Protein AF-A0A1M3CFS1-F1 (afdb_monomer_lite)

Radius of gyration: 31.81 Å; chains: 1; bounding box: 94×42×70 Å

Structure (mmCIF, N/CA/C/O backbone):
data_AF-A0A1M3CFS1-F1
#
_entry.id   AF-A0A1M3CFS1-F1
#
loop_
_atom_site.group_PDB
_atom_site.id
_atom_site.type_symbol
_atom_site.label_atom_id
_atom_site.label_alt_id
_atom_site.label_comp_id
_atom_site.label_asym_id
_atom_site.label_entity_id
_atom_site.label_seq_id
_atom_site.pdbx_PDB_ins_code
_atom_site.Cartn_x
_atom_site.Cartn_y
_atom_site.Cartn_z
_atom_site.occupancy
_atom_site.B_iso_or_equiv
_atom_site.auth_seq_id
_atom_site.auth_comp_id
_atom_site.auth_asym_id
_atom_site.auth_atom_id
_atom_site.pdbx_PDB_model_num
ATOM 1 N N . MET A 1 1 ? 11.500 -16.144 2.600 1.00 42.69 1 MET A N 1
ATOM 2 C CA . MET A 1 1 ? 11.836 -15.050 1.660 1.00 42.69 1 MET A CA 1
ATOM 3 C C . MET A 1 1 ? 12.805 -15.598 0.625 1.00 42.69 1 MET A C 1
ATOM 5 O O . MET A 1 1 ? 13.928 -15.924 0.989 1.00 42.69 1 MET A O 1
ATOM 9 N N . LYS A 1 2 ? 12.361 -15.797 -0.622 1.00 48.19 2 LYS A N 1
ATOM 10 C CA . LYS A 1 2 ? 13.243 -16.268 -1.700 1.00 48.19 2 LYS A CA 1
ATOM 11 C C . LYS A 1 2 ? 14.184 -15.114 -2.054 1.00 48.19 2 LYS A C 1
ATOM 13 O O . LYS A 1 2 ? 13.715 -14.042 -2.427 1.00 48.19 2 LYS A O 1
ATOM 18 N N . LYS A 1 3 ? 15.486 -15.288 -1.826 1.00 53.41 3 LYS A N 1
ATOM 19 C CA . LYS A 1 3 ? 16.492 -14.307 -2.242 1.00 53.41 3 LYS A CA 1
ATOM 20 C C . LYS A 1 3 ? 16.591 -14.416 -3.760 1.00 53.41 3 LYS A C 1
ATOM 22 O O . LYS A 1 3 ? 16.905 -15.491 -4.252 1.00 53.41 3 LYS A O 1
ATOM 27 N N . HIS A 1 4 ? 16.265 -13.342 -4.472 1.00 63.72 4 HIS A N 1
ATOM 28 C CA . HIS A 1 4 ? 16.512 -13.297 -5.907 1.00 63.72 4 HIS A CA 1
ATOM 29 C C . HIS A 1 4 ? 18.017 -13.298 -6.137 1.00 63.72 4 HIS A C 1
ATOM 31 O O . HIS A 1 4 ? 18.726 -12.508 -5.504 1.00 63.72 4 HIS A O 1
ATOM 37 N N . SER A 1 5 ? 18.492 -14.205 -6.991 1.00 73.69 5 SER A N 1
ATOM 38 C CA . SER A 1 5 ? 19.894 -14.188 -7.402 1.00 73.69 5 SER A CA 1
ATOM 39 C C . SER A 1 5 ? 20.184 -12.882 -8.135 1.00 73.69 5 SER A C 1
ATOM 41 O O . SER A 1 5 ? 19.300 -12.274 -8.736 1.00 73.69 5 SER A O 1
ATOM 43 N N . HIS A 1 6 ? 21.430 -12.439 -8.085 1.00 67.38 6 HIS A N 1
ATOM 44 C CA . HIS A 1 6 ? 21.879 -11.227 -8.753 1.00 67.38 6 HIS A CA 1
ATOM 45 C C . HIS A 1 6 ? 21.531 -11.213 -10.252 1.00 67.38 6 HIS A C 1
ATOM 47 O O . HIS A 1 6 ? 21.032 -10.219 -10.771 1.00 67.38 6 HIS A O 1
ATOM 53 N N . GLU A 1 7 ? 21.689 -12.359 -10.915 1.00 73.94 7 GLU A N 1
ATOM 54 C CA . GLU A 1 7 ? 21.317 -12.559 -12.319 1.00 73.94 7 GLU A CA 1
ATOM 55 C C . GLU A 1 7 ? 19.800 -12.487 -12.538 1.00 73.94 7 GLU A C 1
ATOM 57 O O . GLU A 1 7 ? 19.332 -11.851 -13.481 1.00 73.94 7 GLU A O 1
ATOM 62 N N . GLU A 1 8 ? 19.007 -13.065 -11.630 1.00 81.00 8 GLU A N 1
ATOM 63 C CA . GLU A 1 8 ? 17.542 -12.983 -11.688 1.00 81.00 8 GLU A CA 1
ATOM 64 C C . GLU A 1 8 ? 17.046 -11.541 -11.536 1.00 81.00 8 GLU A C 1
ATOM 66 O O . GLU A 1 8 ? 16.040 -11.164 -12.138 1.00 81.00 8 GLU A O 1
ATOM 71 N N . ILE A 1 9 ? 17.734 -10.732 -10.726 1.00 79.62 9 ILE A N 1
ATOM 72 C CA . ILE A 1 9 ? 17.421 -9.313 -10.536 1.00 79.62 9 ILE A CA 1
ATOM 73 C C . ILE A 1 9 ? 17.656 -8.545 -11.838 1.00 79.62 9 ILE A C 1
ATOM 75 O O . ILE A 1 9 ? 16.775 -7.800 -12.264 1.00 79.62 9 ILE A O 1
ATOM 79 N N . LEU A 1 10 ? 18.802 -8.756 -12.490 1.00 78.12 10 LEU A N 1
ATOM 80 C CA . LEU A 1 10 ? 19.137 -8.106 -13.760 1.00 78.12 10 LEU A CA 1
ATOM 81 C C . LEU A 1 10 ? 18.169 -8.5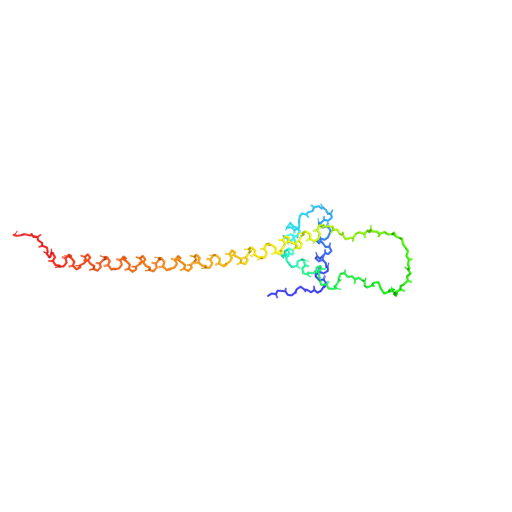08 -14.878 1.00 78.12 10 LEU A C 1
ATOM 83 O O . LEU A 1 10 ? 17.657 -7.643 -15.586 1.00 78.12 10 LEU A O 1
ATOM 87 N N . LEU A 1 11 ? 17.839 -9.798 -14.987 1.00 84.06 11 LEU A N 1
ATOM 88 C CA . LEU A 1 11 ? 16.893 -10.297 -15.988 1.00 84.06 11 LEU A CA 1
ATOM 89 C C . LEU A 1 11 ? 15.491 -9.695 -15.799 1.00 84.06 11 LEU A C 1
ATOM 91 O O . LEU A 1 11 ? 14.825 -9.307 -16.760 1.00 84.06 11 LEU A O 1
ATOM 95 N N . LYS A 1 12 ? 15.043 -9.575 -14.543 1.00 84.88 12 LYS A N 1
ATOM 96 C CA . LYS A 1 12 ? 13.762 -8.939 -14.213 1.00 84.88 12 LYS A CA 1
ATOM 97 C C . LYS A 1 12 ? 13.777 -7.431 -14.441 1.00 84.88 12 LYS A C 1
ATOM 99 O O . LYS A 1 12 ? 12.747 -6.902 -14.848 1.00 84.88 12 LYS A O 1
ATOM 104 N N . LEU A 1 13 ? 14.898 -6.750 -14.200 1.00 81.38 13 LEU A N 1
ATOM 105 C CA . LEU A 1 13 ? 15.061 -5.330 -14.527 1.00 81.38 13 LEU A CA 1
ATOM 106 C C . LEU A 1 13 ? 14.986 -5.100 -16.041 1.00 81.38 13 LEU A C 1
ATOM 108 O O . LEU A 1 13 ? 14.188 -4.279 -16.478 1.00 81.38 13 LEU A O 1
ATOM 112 N N . ALA A 1 14 ? 15.706 -5.892 -16.839 1.00 83.81 14 ALA A N 1
ATOM 113 C CA . ALA A 1 14 ? 15.671 -5.795 -18.298 1.00 83.81 14 ALA A CA 1
ATOM 114 C C . ALA A 1 14 ? 14.253 -6.008 -18.858 1.00 83.81 14 ALA A C 1
ATOM 116 O O . ALA A 1 14 ? 13.767 -5.219 -19.668 1.00 83.81 14 ALA A O 1
ATOM 117 N N . ARG A 1 15 ? 13.542 -7.030 -18.361 1.00 86.06 15 ARG A N 1
ATOM 118 C CA . ARG A 1 15 ? 12.140 -7.282 -18.728 1.00 86.06 15 ARG A CA 1
ATOM 119 C C . ARG A 1 15 ? 11.195 -6.170 -18.255 1.00 86.06 15 ARG A C 1
ATOM 121 O O . ARG A 1 15 ? 10.212 -5.875 -18.931 1.00 86.06 15 ARG A O 1
ATOM 128 N N . ALA A 1 16 ? 11.470 -5.546 -17.108 1.00 80.44 16 ALA A N 1
ATOM 129 C CA . ALA A 1 16 ? 10.702 -4.397 -16.630 1.00 80.44 16 ALA A CA 1
ATOM 130 C C . ALA A 1 16 ? 10.849 -3.189 -17.560 1.00 80.44 16 ALA A C 1
ATOM 132 O O . ALA A 1 16 ? 9.859 -2.519 -17.850 1.00 80.44 16 ALA A O 1
ATOM 133 N N . ASP A 1 17 ? 12.067 -2.927 -18.028 1.00 79.75 17 ASP A N 1
ATOM 134 C CA . ASP A 1 17 ? 12.366 -1.801 -18.908 1.00 79.75 17 ASP A CA 1
ATOM 135 C C . ASP A 1 17 ? 11.801 -2.025 -20.321 1.00 79.75 17 ASP A C 1
ATOM 137 O O . ASP A 1 17 ? 11.294 -1.091 -20.942 1.00 79.75 17 ASP A O 1
ATOM 141 N N . GLU A 1 18 ? 11.776 -3.272 -20.803 1.00 84.25 18 GLU A N 1
ATOM 142 C CA . GLU A 1 18 ? 11.075 -3.639 -22.038 1.00 84.25 18 GLU A CA 1
ATOM 143 C C . GLU A 1 18 ? 9.568 -3.365 -21.949 1.00 84.25 18 GLU A C 1
ATOM 145 O O . GLU A 1 18 ? 9.006 -2.709 -22.828 1.00 84.25 18 GLU A O 1
ATOM 150 N N . LEU A 1 19 ? 8.918 -3.810 -20.870 1.00 82.44 19 LEU A N 1
ATOM 151 C CA . LEU A 1 19 ? 7.486 -3.587 -20.672 1.00 82.44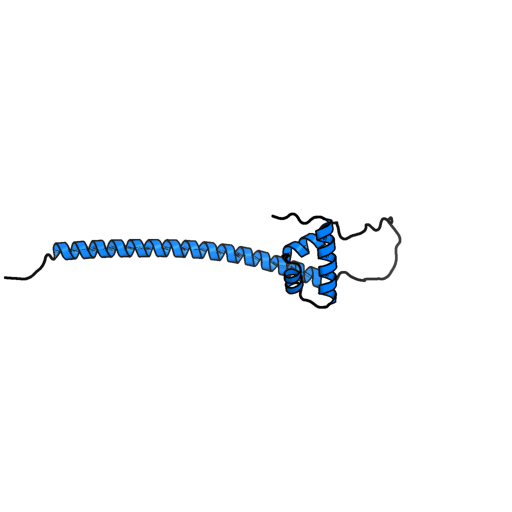 19 LEU A CA 1
ATOM 152 C C . LEU A 1 19 ? 7.154 -2.103 -20.473 1.00 82.44 19 LEU A C 1
ATOM 154 O O . LEU A 1 19 ? 6.124 -1.644 -20.967 1.00 82.44 19 LEU A O 1
ATOM 158 N N . ALA A 1 20 ? 8.028 -1.350 -19.800 1.00 77.31 20 ALA A N 1
ATOM 159 C CA . ALA A 1 20 ? 7.895 0.097 -19.665 1.00 77.31 20 ALA A CA 1
ATOM 160 C C . ALA A 1 20 ? 8.009 0.802 -21.028 1.00 77.31 20 ALA A C 1
ATOM 162 O O . ALA A 1 20 ? 7.213 1.688 -21.329 1.00 77.31 20 ALA A O 1
ATOM 163 N N . ARG A 1 21 ? 8.940 0.369 -21.889 1.00 75.25 21 ARG A N 1
ATOM 164 C CA . ARG A 1 21 ? 9.089 0.881 -23.263 1.00 75.25 21 ARG A CA 1
ATOM 165 C C . ARG A 1 21 ? 7.909 0.510 -24.163 1.00 75.25 21 ARG A C 1
ATOM 167 O O . ARG A 1 21 ? 7.565 1.281 -25.051 1.00 75.25 21 ARG A O 1
ATOM 174 N N . ALA A 1 22 ? 7.260 -0.622 -23.905 1.00 82.69 22 ALA A N 1
ATOM 175 C CA . ALA A 1 22 ? 5.993 -0.994 -24.532 1.00 82.69 22 ALA A CA 1
ATOM 176 C C . ALA A 1 22 ? 4.788 -0.168 -24.021 1.00 82.69 22 ALA A C 1
ATOM 178 O O . ALA A 1 22 ? 3.667 -0.395 -24.466 1.00 82.69 22 ALA A O 1
ATOM 179 N N . GLY A 1 23 ? 5.002 0.783 -23.102 1.00 83.69 23 GLY A N 1
ATOM 180 C CA . GLY A 1 23 ? 3.973 1.691 -22.590 1.00 83.69 23 GLY A CA 1
ATOM 181 C C . GLY A 1 23 ? 3.169 1.146 -21.408 1.00 83.69 23 GLY A C 1
ATOM 182 O O . GLY A 1 23 ? 2.162 1.743 -21.034 1.00 83.69 23 GLY A O 1
ATOM 183 N N . ASN A 1 24 ? 3.584 0.029 -20.802 1.00 75.44 24 ASN A N 1
ATOM 184 C CA . ASN A 1 24 ? 2.866 -0.539 -19.661 1.00 75.44 24 ASN A CA 1
ATOM 185 C C . ASN A 1 24 ? 3.118 0.270 -18.382 1.00 75.44 24 ASN A C 1
ATOM 187 O O . ASN A 1 24 ? 4.251 0.652 -18.076 1.00 75.44 24 ASN A O 1
ATOM 191 N N . SER A 1 25 ? 2.059 0.470 -17.591 1.00 79.25 25 SER A N 1
ATOM 192 C CA . SER A 1 25 ? 2.151 1.112 -16.277 1.00 79.25 25 SER A CA 1
ATOM 193 C C . SER A 1 25 ? 3.017 0.291 -15.321 1.00 79.25 25 SER A C 1
ATOM 195 O O . SER A 1 25 ? 2.989 -0.941 -15.324 1.00 79.25 25 SER A O 1
ATOM 197 N N . GLN A 1 26 ? 3.751 0.967 -14.434 1.00 73.94 26 GLN A N 1
ATOM 198 C CA . GLN A 1 26 ? 4.653 0.332 -13.467 1.00 73.94 26 GLN A CA 1
ATOM 199 C C . GLN A 1 26 ? 3.947 -0.714 -12.588 1.00 73.94 26 GLN A C 1
ATOM 201 O O . GLN A 1 26 ? 4.564 -1.705 -12.196 1.00 73.94 26 GLN A O 1
ATOM 206 N N . VAL A 1 27 ? 2.653 -0.531 -12.311 1.00 74.94 27 VAL A N 1
ATOM 207 C CA . VAL A 1 27 ? 1.831 -1.492 -11.563 1.00 74.94 27 VAL A CA 1
ATOM 208 C C . VAL A 1 27 ? 1.661 -2.800 -12.339 1.00 74.94 27 VAL A C 1
ATOM 210 O O . VAL A 1 27 ? 1.809 -3.876 -11.760 1.00 74.94 27 VAL A O 1
ATOM 213 N N . ASP A 1 28 ? 1.407 -2.723 -13.642 1.00 78.12 28 ASP A N 1
ATOM 214 C CA . ASP A 1 28 ? 1.183 -3.894 -14.493 1.00 78.12 28 ASP A CA 1
ATOM 215 C C . ASP A 1 28 ? 2.491 -4.624 -14.795 1.00 78.12 28 ASP A C 1
ATOM 217 O O . ASP A 1 28 ? 2.539 -5.853 -14.746 1.00 78.12 28 ASP A O 1
ATOM 221 N N . VAL A 1 29 ? 3.590 -3.878 -14.950 1.00 77.94 29 VAL A N 1
ATOM 222 C CA . VAL A 1 29 ? 4.948 -4.438 -15.006 1.00 77.94 29 VAL A CA 1
ATOM 223 C C . VAL A 1 29 ? 5.270 -5.231 -13.735 1.00 77.94 29 VAL A C 1
ATOM 225 O O . VAL A 1 29 ? 5.752 -6.361 -13.800 1.00 77.94 29 VAL A O 1
ATOM 228 N N . CYS A 1 30 ? 4.963 -4.677 -12.561 1.00 77.62 30 CYS A N 1
ATOM 229 C CA . CYS A 1 30 ? 5.204 -5.338 -11.277 1.00 77.62 30 CYS A CA 1
ATOM 230 C C . CYS A 1 30 ? 4.353 -6.604 -11.101 1.00 77.62 30 CYS A C 1
ATOM 232 O O . CYS A 1 30 ? 4.867 -7.635 -10.659 1.00 77.62 30 CYS A O 1
ATOM 234 N N . LYS A 1 31 ? 3.078 -6.557 -11.513 1.00 80.00 31 LYS A N 1
ATOM 235 C CA . LYS A 1 31 ? 2.193 -7.731 -11.543 1.00 80.00 31 LYS A CA 1
ATOM 236 C C . LYS A 1 31 ? 2.737 -8.822 -12.470 1.00 80.00 31 LYS A C 1
ATOM 238 O O . LYS A 1 31 ? 2.830 -9.970 -12.046 1.00 80.00 31 LYS A O 1
ATOM 243 N N . ALA A 1 32 ? 3.159 -8.468 -13.685 1.00 81.44 32 ALA A N 1
ATOM 244 C CA . ALA A 1 32 ? 3.702 -9.411 -14.666 1.00 81.44 32 ALA A CA 1
ATOM 245 C C . ALA A 1 32 ? 5.011 -10.077 -14.203 1.00 81.44 32 ALA A C 1
ATOM 247 O O . ALA A 1 32 ? 5.268 -11.241 -14.505 1.00 81.44 32 ALA A O 1
ATOM 248 N N . LEU A 1 33 ? 5.838 -9.350 -13.448 1.00 82.94 33 LEU A N 1
ATOM 249 C CA . LEU A 1 33 ? 7.112 -9.840 -12.913 1.00 82.94 33 LEU A CA 1
ATOM 250 C C . LEU A 1 33 ? 6.983 -10.543 -11.549 1.00 82.94 33 LEU A C 1
ATOM 252 O O . LEU A 1 33 ? 7.970 -11.102 -11.053 1.00 82.94 33 LEU A O 1
ATOM 256 N N . GLY A 1 34 ? 5.797 -10.505 -10.932 1.00 79.88 34 GLY A N 1
ATOM 257 C CA . GLY A 1 34 ? 5.542 -11.060 -9.602 1.00 79.88 34 GLY A CA 1
ATOM 258 C C . GLY A 1 34 ? 6.383 -10.403 -8.502 1.00 79.88 34 GLY A C 1
ATOM 259 O O . GLY A 1 34 ? 6.783 -11.073 -7.549 1.00 79.88 34 GLY A O 1
ATOM 260 N N . VAL A 1 35 ? 6.713 -9.116 -8.649 1.00 78.56 35 VAL A N 1
ATOM 261 C CA . VAL A 1 35 ? 7.526 -8.343 -7.692 1.00 78.56 35 VAL A CA 1
ATOM 262 C C . VAL A 1 35 ? 6.807 -7.059 -7.300 1.00 78.56 35 VAL A C 1
ATOM 264 O O . VAL A 1 35 ? 6.029 -6.515 -8.073 1.00 78.56 35 VAL A O 1
ATOM 267 N N . SER A 1 36 ? 7.060 -6.549 -6.094 1.00 74.38 36 SER A N 1
ATOM 268 C CA . SER A 1 36 ? 6.460 -5.280 -5.671 1.00 74.38 36 SER A CA 1
ATOM 269 C C . SER A 1 36 ? 7.135 -4.082 -6.350 1.00 74.38 36 SER A C 1
ATOM 271 O O . SER A 1 36 ? 8.335 -4.120 -6.641 1.00 74.38 36 SER A O 1
ATOM 273 N N . VAL A 1 37 ? 6.396 -2.979 -6.508 1.00 71.06 37 VAL A N 1
ATOM 274 C CA . VAL A 1 37 ? 6.925 -1.690 -7.004 1.00 71.06 37 VAL A CA 1
ATOM 275 C C . VAL A 1 37 ? 8.141 -1.238 -6.188 1.00 71.06 37 VAL A C 1
ATOM 277 O O . VAL A 1 37 ? 9.149 -0.800 -6.740 1.00 71.06 37 VAL A O 1
ATOM 280 N N . MET A 1 38 ? 8.090 -1.437 -4.869 1.00 66.44 38 MET A N 1
ATOM 281 C CA . MET A 1 38 ? 9.184 -1.128 -3.946 1.00 66.44 38 MET A CA 1
ATOM 282 C C . MET A 1 38 ? 10.432 -1.986 -4.213 1.00 66.44 38 MET A C 1
ATOM 284 O O . MET A 1 38 ? 11.559 -1.503 -4.113 1.00 66.44 38 MET A O 1
ATOM 288 N N . THR A 1 39 ? 10.242 -3.259 -4.568 1.00 76.19 39 THR A N 1
ATOM 289 C CA . THR A 1 39 ? 11.326 -4.197 -4.893 1.00 76.19 39 THR A CA 1
ATOM 290 C C . THR A 1 39 ? 12.017 -3.802 -6.194 1.00 76.19 39 THR A C 1
ATOM 292 O O . THR A 1 39 ? 13.242 -3.704 -6.214 1.00 76.19 39 THR A O 1
ATOM 295 N N . LEU A 1 40 ? 11.240 -3.509 -7.242 1.00 74.56 40 LEU A N 1
ATOM 296 C CA . LEU A 1 40 ? 11.763 -3.045 -8.529 1.00 74.56 40 LEU A CA 1
ATOM 297 C C . LEU A 1 40 ? 12.538 -1.727 -8.370 1.00 74.56 40 LEU A C 1
ATOM 299 O O . LEU A 1 40 ? 13.634 -1.572 -8.906 1.00 74.56 40 LEU A O 1
ATOM 303 N N . HIS A 1 41 ? 12.005 -0.801 -7.568 1.00 72.00 41 HIS A N 1
ATOM 304 C CA . HIS A 1 41 ? 12.674 0.458 -7.254 1.00 72.00 41 HIS A CA 1
ATOM 305 C C . HIS A 1 41 ? 14.003 0.242 -6.518 1.00 72.00 41 HIS A C 1
ATOM 307 O O . HIS A 1 41 ? 15.019 0.833 -6.882 1.00 72.00 41 HIS A O 1
ATOM 313 N N . ARG A 1 42 ? 14.020 -0.643 -5.512 1.00 70.94 42 ARG A N 1
ATOM 314 C CA . ARG A 1 42 ? 15.245 -0.978 -4.780 1.00 70.94 42 ARG A CA 1
ATOM 315 C C . ARG A 1 42 ? 16.309 -1.538 -5.722 1.00 70.94 42 ARG A C 1
ATOM 317 O O . ARG A 1 42 ? 17.448 -1.110 -5.627 1.00 70.94 42 ARG A O 1
ATOM 324 N N . TRP A 1 43 ? 15.946 -2.435 -6.638 1.00 79.00 43 TRP A N 1
ATOM 325 C CA . TRP A 1 43 ? 16.881 -3.018 -7.606 1.00 79.00 43 TRP A CA 1
ATOM 326 C C . TRP A 1 43 ? 17.482 -1.995 -8.569 1.00 79.00 43 TRP A C 1
ATOM 328 O O . TRP A 1 43 ? 18.688 -2.036 -8.782 1.00 79.00 43 TRP A O 1
ATOM 338 N N . ARG A 1 44 ? 16.697 -1.026 -9.060 1.00 71.31 44 ARG A N 1
ATOM 339 C CA . ARG A 1 44 ? 17.230 0.088 -9.870 1.00 71.31 44 ARG A CA 1
ATOM 340 C C . ARG A 1 44 ? 18.181 1.004 -9.098 1.00 71.31 44 ARG A C 1
ATOM 342 O O . ARG A 1 44 ? 19.061 1.608 -9.694 1.00 71.31 44 ARG A O 1
ATOM 349 N N . LYS A 1 45 ? 17.975 1.142 -7.784 1.00 60.34 45 LYS A N 1
ATOM 350 C CA . LYS A 1 45 ? 18.790 1.991 -6.901 1.00 60.34 45 LYS A CA 1
ATOM 351 C C . LYS A 1 45 ? 20.029 1.273 -6.352 1.00 60.34 45 LYS A C 1
ATOM 353 O O . LYS A 1 45 ? 20.894 1.928 -5.776 1.00 60.34 45 LYS A O 1
ATOM 358 N N . LEU A 1 46 ? 20.129 -0.055 -6.485 1.00 63.84 46 LEU A N 1
ATOM 359 C CA . LEU A 1 46 ? 21.379 -0.741 -6.167 1.00 63.84 46 LEU A CA 1
ATOM 360 C C . LEU A 1 46 ? 22.469 -0.239 -7.139 1.00 63.84 46 LEU A C 1
ATOM 362 O O . LEU A 1 46 ? 22.155 -0.043 -8.314 1.00 63.84 46 LEU A O 1
ATOM 366 N N . PRO A 1 47 ? 23.738 -0.091 -6.707 1.00 55.25 47 PRO A N 1
ATOM 367 C CA . PRO A 1 47 ? 24.877 0.342 -7.545 1.00 55.25 47 PRO A CA 1
ATOM 368 C C . PRO A 1 47 ? 25.228 -0.594 -8.719 1.00 55.25 47 PRO A C 1
ATOM 370 O O . PRO A 1 47 ? 26.316 -0.554 -9.268 1.00 55.25 47 PRO A O 1
ATOM 373 N N . LEU A 1 48 ? 24.306 -1.473 -9.081 1.00 50.12 48 LEU A N 1
ATOM 374 C CA . LEU A 1 48 ? 24.400 -2.499 -10.099 1.00 50.12 48 LEU A CA 1
ATOM 375 C C . LEU A 1 48 ? 24.054 -2.018 -11.502 1.00 50.12 48 LEU A C 1
ATOM 377 O O . LEU A 1 48 ? 24.263 -2.739 -12.470 1.00 50.12 48 LEU A O 1
ATOM 381 N N . SER A 1 49 ? 23.507 -0.808 -11.600 1.00 49.84 49 SER A N 1
ATOM 382 C CA . SER A 1 49 ? 23.005 -0.230 -12.840 1.00 49.84 49 SER A CA 1
ATOM 383 C C . SER A 1 49 ? 23.828 0.978 -13.283 1.00 49.84 49 SER A C 1
ATOM 385 O O . SER A 1 49 ? 23.277 1.993 -13.710 1.00 49.84 49 SER A O 1
ATOM 387 N N . LYS A 1 50 ? 25.155 0.876 -13.186 1.00 43.41 50 LYS A N 1
ATOM 388 C CA . LYS A 1 50 ? 26.056 1.720 -13.966 1.00 43.41 50 LYS A CA 1
ATOM 389 C C . LYS A 1 50 ? 27.312 0.911 -14.303 1.00 43.41 50 LYS A C 1
ATOM 391 O O . LYS A 1 50 ? 28.024 0.539 -13.375 1.00 43.41 50 LYS A O 1
ATOM 396 N N . PRO A 1 51 ? 27.612 0.613 -15.581 1.00 44.28 51 PRO A N 1
ATOM 397 C CA . PRO A 1 51 ? 29.004 0.420 -15.943 1.00 44.28 51 PRO A CA 1
ATOM 398 C C . PRO A 1 51 ? 29.696 1.750 -15.630 1.00 44.28 51 PRO A C 1
ATOM 400 O O . PRO A 1 51 ? 29.327 2.788 -16.180 1.00 44.28 51 PRO A O 1
ATOM 403 N N . GLU A 1 52 ? 30.599 1.726 -14.658 1.00 36.53 52 GLU A N 1
ATOM 404 C CA . GLU A 1 52 ? 31.558 2.794 -14.382 1.00 36.53 52 GLU A CA 1
ATOM 405 C C . GLU A 1 52 ? 32.154 3.289 -15.711 1.00 36.53 52 GLU A C 1
ATOM 407 O O . GLU A 1 52 ? 32.802 2.503 -16.407 1.00 36.53 52 GLU A O 1
ATOM 412 N N . PRO A 1 53 ? 31.951 4.554 -16.120 1.00 45.25 53 PRO A N 1
ATOM 413 C CA . PRO A 1 53 ? 32.841 5.156 -17.085 1.00 45.25 53 PRO A CA 1
ATOM 414 C C . PRO A 1 53 ? 34.082 5.597 -16.311 1.00 45.25 53 PRO A C 1
ATOM 416 O O . PRO A 1 53 ? 34.136 6.693 -15.756 1.00 45.25 53 PRO A O 1
ATOM 419 N N . ASP A 1 54 ? 35.068 4.713 -16.265 1.00 42.84 54 ASP A N 1
ATOM 420 C CA . ASP A 1 54 ? 36.432 5.054 -15.890 1.00 42.84 54 ASP A CA 1
ATOM 421 C C . ASP A 1 54 ? 37.038 5.944 -16.987 1.00 42.84 54 ASP A C 1
ATOM 423 O O . ASP A 1 54 ? 37.683 5.435 -17.894 1.00 42.84 54 ASP A O 1
ATOM 427 N N . ILE A 1 55 ? 36.772 7.259 -16.962 1.00 40.56 55 ILE A N 1
ATOM 428 C CA . ILE A 1 55 ? 37.669 8.273 -17.542 1.00 40.56 55 ILE A CA 1
ATOM 429 C C . ILE A 1 55 ? 37.675 9.529 -16.656 1.00 40.56 55 ILE A C 1
ATOM 431 O O . ILE A 1 55 ? 36.742 10.329 -16.632 1.00 40.56 55 ILE A O 1
ATOM 435 N N . LEU A 1 56 ? 38.789 9.660 -15.941 1.00 41.47 56 LEU A N 1
ATOM 436 C CA . LEU A 1 56 ? 39.511 10.865 -15.524 1.00 41.47 56 LEU A CA 1
ATOM 437 C C . LEU A 1 56 ? 38.939 12.247 -15.930 1.00 41.47 56 LEU A C 1
ATOM 439 O O . LEU A 1 56 ? 38.813 12.598 -17.098 1.00 41.47 56 LEU A O 1
ATOM 443 N N . GLN A 1 57 ? 38.740 13.057 -14.891 1.00 44.84 57 GLN A N 1
ATOM 444 C CA . GLN A 1 57 ? 38.824 14.518 -14.761 1.00 44.84 57 GLN A CA 1
ATOM 445 C C . GLN A 1 57 ? 39.295 15.384 -15.969 1.00 44.84 57 GLN A C 1
ATOM 447 O O . GLN A 1 57 ? 40.369 15.181 -16.528 1.00 44.84 57 GLN A O 1
ATOM 452 N N . ASN A 1 58 ? 38.581 16.511 -16.147 1.00 42.94 58 ASN A N 1
ATOM 453 C CA . ASN A 1 58 ? 38.953 17.796 -16.782 1.00 42.94 58 ASN A CA 1
ATOM 454 C C . ASN A 1 58 ? 38.970 17.927 -18.321 1.00 42.94 58 ASN A C 1
ATOM 456 O O . ASN A 1 58 ? 39.980 17.674 -18.972 1.00 42.94 58 ASN A O 1
ATOM 460 N N . ARG A 1 59 ? 37.954 18.623 -18.854 1.00 33.78 59 ARG A N 1
ATOM 461 C CA . ARG A 1 59 ? 38.132 19.898 -19.582 1.00 33.78 59 ARG A CA 1
ATOM 462 C C . ARG A 1 59 ? 36.810 20.664 -19.649 1.00 33.78 59 ARG A C 1
ATOM 464 O O . ARG A 1 59 ? 35.744 20.067 -19.699 1.00 33.78 59 ARG A O 1
ATOM 471 N N . ALA A 1 60 ? 36.935 21.982 -19.577 1.00 48.41 60 ALA A N 1
ATOM 472 C CA . ALA A 1 60 ? 35.864 22.950 -19.708 1.00 48.41 60 ALA A CA 1
ATOM 473 C C . ALA A 1 60 ? 35.102 22.819 -21.037 1.00 48.41 60 ALA A C 1
ATOM 475 O O . ALA A 1 60 ? 35.651 22.312 -22.015 1.00 48.41 60 ALA A O 1
ATOM 476 N N . ASP A 1 61 ? 33.916 23.424 -21.025 1.00 40.44 61 ASP A N 1
ATOM 477 C CA . ASP A 1 61 ? 33.215 24.025 -22.162 1.00 40.44 61 ASP A CA 1
ATOM 478 C C . ASP A 1 61 ? 32.034 23.246 -22.767 1.00 40.44 61 ASP A C 1
ATOM 480 O O . ASP A 1 61 ? 32.151 22.135 -23.275 1.00 40.44 61 ASP A O 1
ATOM 484 N N . ASP A 1 62 ? 30.890 23.919 -22.649 1.00 45.25 62 ASP A N 1
ATOM 485 C CA . ASP A 1 62 ? 29.715 23.949 -23.507 1.00 45.25 62 ASP A CA 1
ATOM 486 C C . ASP A 1 62 ? 28.989 22.669 -23.944 1.00 45.25 62 ASP A C 1
ATOM 488 O O . ASP A 1 62 ? 29.397 21.895 -24.804 1.00 45.25 62 ASP A O 1
ATOM 492 N N . GLY A 1 63 ? 27.744 22.603 -23.455 1.00 49.88 63 GLY A N 1
ATOM 493 C CA . GLY A 1 63 ? 26.622 22.032 -24.185 1.00 49.88 63 GLY A CA 1
ATOM 494 C C . GLY A 1 63 ? 26.485 20.521 -24.074 1.00 49.88 63 GLY A C 1
ATOM 495 O O . GLY A 1 63 ? 27.182 19.779 -24.751 1.00 49.88 63 GLY A O 1
ATOM 496 N N . LYS A 1 64 ? 25.489 20.083 -23.285 1.00 41.81 64 LYS A N 1
ATOM 497 C CA . LYS A 1 64 ? 24.467 19.066 -23.634 1.00 41.81 64 LYS A CA 1
ATOM 498 C C . LYS A 1 64 ? 23.799 18.558 -22.358 1.00 41.81 64 LYS A C 1
ATOM 500 O O . LYS A 1 64 ? 24.101 17.492 -21.832 1.00 41.81 64 LYS A O 1
ATOM 505 N N . ALA A 1 65 ? 22.844 19.353 -21.881 1.00 46.38 65 ALA A N 1
ATOM 506 C CA . ALA A 1 65 ? 21.778 18.878 -21.017 1.00 46.38 65 ALA A CA 1
ATOM 507 C C . ALA A 1 65 ? 21.018 17.762 -21.748 1.00 46.38 65 ALA A C 1
ATOM 509 O O . ALA A 1 65 ? 20.214 18.048 -22.630 1.00 46.38 65 ALA A O 1
ATOM 510 N N . LEU A 1 66 ? 21.282 16.499 -21.415 1.00 45.25 66 LEU A N 1
ATOM 511 C CA . LEU A 1 66 ? 20.478 15.372 -21.874 1.00 45.25 66 LEU A CA 1
ATOM 512 C C . LEU A 1 66 ? 20.411 14.279 -20.798 1.00 45.25 66 LEU A C 1
ATOM 514 O O . LEU A 1 66 ? 21.389 13.617 -20.474 1.00 45.25 66 LEU A O 1
ATOM 518 N N . THR A 1 67 ? 19.177 14.105 -20.321 1.00 45.16 67 THR A N 1
ATOM 519 C CA . THR A 1 67 ? 18.593 12.930 -19.658 1.00 45.16 67 THR A CA 1
ATOM 520 C C . THR A 1 67 ? 18.946 12.669 -18.186 1.00 45.16 67 THR A C 1
ATOM 522 O O . THR A 1 67 ? 19.537 11.655 -17.828 1.00 45.16 67 THR A O 1
ATOM 525 N N . SER A 1 68 ? 18.423 13.503 -17.289 1.00 50.03 68 SER A N 1
ATOM 526 C CA . SER A 1 68 ? 17.717 12.954 -16.120 1.00 50.03 68 SER A CA 1
ATOM 527 C C . SER A 1 68 ? 16.221 13.201 -16.334 1.00 50.03 68 SER A C 1
ATOM 529 O O . SER A 1 68 ? 15.853 14.357 -16.542 1.00 50.03 68 SER A O 1
ATOM 531 N N . PRO A 1 69 ? 15.350 12.170 -16.382 1.00 48.44 69 PRO A N 1
ATOM 532 C CA . PRO A 1 69 ? 13.932 12.393 -16.635 1.00 48.44 69 PRO A CA 1
ATOM 533 C C . PRO A 1 69 ? 13.281 13.051 -15.403 1.00 48.44 69 PRO A C 1
ATOM 535 O O . PRO A 1 69 ? 13.368 12.466 -14.318 1.00 48.44 69 PRO A O 1
ATOM 538 N N . PRO A 1 70 ? 12.582 14.194 -15.549 1.00 51.19 70 PRO A N 1
ATOM 539 C CA . PRO A 1 70 ? 11.887 14.882 -14.448 1.00 51.19 70 PRO A CA 1
ATOM 540 C C . PRO A 1 70 ? 10.840 14.004 -13.730 1.00 51.19 70 PRO A C 1
ATOM 542 O O . PRO A 1 70 ? 10.579 14.185 -12.547 1.00 51.19 70 PRO A O 1
ATOM 545 N N . ALA A 1 71 ? 10.347 12.951 -14.389 1.00 56.31 71 ALA A N 1
ATOM 546 C CA . ALA A 1 71 ? 9.416 11.977 -13.814 1.00 56.31 71 ALA A CA 1
ATOM 547 C C . ALA A 1 71 ? 9.976 11.178 -12.615 1.00 56.31 71 ALA A C 1
ATOM 549 O O . ALA A 1 71 ? 9.220 10.634 -11.810 1.00 56.31 71 ALA A O 1
ATOM 550 N N . MET A 1 72 ? 11.302 11.048 -12.491 1.00 53.16 72 MET A N 1
ATOM 551 C CA . MET A 1 72 ? 11.913 10.215 -11.449 1.00 53.16 72 MET A CA 1
ATOM 552 C C . MET A 1 72 ? 11.933 10.889 -10.075 1.00 53.16 72 MET A C 1
ATOM 554 O O . MET A 1 72 ? 11.837 10.182 -9.071 1.00 53.16 72 MET A O 1
ATOM 558 N N . ASP A 1 73 ? 12.073 12.215 -10.022 1.00 56.94 73 ASP A N 1
ATOM 559 C CA . ASP A 1 73 ? 11.968 12.984 -8.776 1.00 56.94 73 ASP A CA 1
ATOM 560 C C . ASP A 1 73 ? 10.516 13.082 -8.317 1.00 56.94 73 ASP A C 1
ATOM 562 O O . ASP A 1 73 ? 10.222 12.786 -7.161 1.00 56.94 73 ASP A O 1
ATOM 566 N N . GLU A 1 74 ? 9.589 13.342 -9.238 1.00 56.25 74 GLU A N 1
ATOM 567 C CA . GLU A 1 74 ? 8.149 13.328 -8.954 1.00 56.25 74 GLU A CA 1
ATOM 568 C C . GLU A 1 74 ? 7.701 11.981 -8.364 1.00 56.25 74 GLU A C 1
ATOM 570 O O . GLU A 1 74 ? 7.045 11.930 -7.326 1.00 56.25 74 GLU A O 1
ATOM 575 N N . MET A 1 75 ? 8.143 10.863 -8.948 1.00 59.53 75 MET A N 1
ATOM 576 C CA . MET A 1 75 ? 7.834 9.526 -8.430 1.00 59.53 75 MET A CA 1
ATOM 577 C C . MET A 1 75 ? 8.452 9.259 -7.046 1.00 59.53 75 MET A C 1
ATOM 579 O O . MET A 1 75 ? 7.865 8.538 -6.234 1.00 59.53 75 MET A O 1
ATOM 583 N N . ARG A 1 76 ? 9.642 9.811 -6.760 1.00 69.00 76 ARG A N 1
ATOM 584 C CA . ARG A 1 76 ? 10.266 9.715 -5.428 1.00 69.00 76 ARG A CA 1
ATOM 585 C C . ARG A 1 76 ? 9.421 10.437 -4.385 1.00 69.00 76 ARG A C 1
ATOM 587 O O . ARG A 1 76 ? 9.141 9.843 -3.346 1.00 69.00 76 ARG A O 1
ATOM 594 N N . HIS A 1 77 ? 8.967 11.647 -4.700 1.00 66.81 77 HIS A N 1
ATOM 595 C CA . HIS A 1 77 ? 8.090 12.425 -3.830 1.00 66.81 77 HIS A CA 1
ATOM 596 C C . HIS A 1 77 ? 6.760 11.710 -3.572 1.00 66.81 77 HIS A C 1
ATOM 598 O O . HIS A 1 77 ? 6.404 11.495 -2.417 1.00 66.81 77 HIS A O 1
ATOM 604 N N . VAL A 1 78 ? 6.095 11.209 -4.618 1.00 65.69 78 VAL A N 1
ATOM 605 C CA . VAL A 1 78 ? 4.836 10.450 -4.480 1.00 65.69 78 VAL A CA 1
ATOM 606 C C . VAL A 1 78 ? 5.013 9.210 -3.597 1.00 65.69 78 VAL A C 1
ATOM 608 O O . VAL A 1 78 ? 4.147 8.878 -2.788 1.00 65.69 78 VAL A O 1
ATOM 611 N N . LEU A 1 79 ? 6.143 8.506 -3.713 1.00 63.38 79 LEU A N 1
ATOM 612 C CA . LEU A 1 79 ? 6.415 7.335 -2.882 1.00 63.38 79 LEU A CA 1
ATOM 613 C C . LEU A 1 79 ? 6.660 7.703 -1.413 1.00 63.38 79 LEU A C 1
ATOM 615 O O . LEU A 1 79 ? 6.278 6.940 -0.524 1.00 63.38 79 LEU A O 1
ATOM 619 N N . GLU A 1 80 ? 7.325 8.825 -1.149 1.00 73.00 80 GLU A N 1
ATOM 620 C CA . GLU A 1 80 ? 7.541 9.338 0.207 1.00 73.00 80 GLU A CA 1
ATOM 621 C C . GLU A 1 80 ? 6.226 9.779 0.851 1.00 73.00 80 GLU A C 1
ATOM 623 O O . GLU A 1 80 ? 5.929 9.349 1.967 1.00 73.00 80 GLU A O 1
ATOM 628 N N . GLU A 1 81 ? 5.389 10.514 0.120 1.00 66.00 81 GLU A N 1
ATOM 629 C CA . GLU A 1 81 ? 4.043 10.897 0.556 1.00 66.00 81 GLU A CA 1
ATOM 630 C C . GLU A 1 81 ? 3.172 9.669 0.846 1.00 66.00 81 GLU A C 1
ATOM 632 O O . GLU A 1 81 ? 2.589 9.558 1.925 1.00 66.00 81 GLU A O 1
ATOM 637 N N . LEU A 1 82 ? 3.151 8.681 -0.057 1.00 69.88 82 LEU A N 1
ATOM 638 C CA . LEU A 1 82 ? 2.415 7.432 0.154 1.00 69.88 82 LEU A CA 1
ATOM 639 C C . LEU A 1 82 ? 2.930 6.641 1.359 1.00 69.88 82 LEU A C 1
ATOM 641 O O . LEU A 1 82 ? 2.138 6.002 2.051 1.00 69.88 82 LEU A O 1
ATOM 645 N N . LYS A 1 83 ? 4.241 6.649 1.631 1.00 77.69 83 LYS A N 1
ATOM 646 C CA . LYS A 1 83 ? 4.808 5.992 2.821 1.00 77.69 83 LYS A CA 1
ATOM 647 C C . LYS A 1 83 ? 4.364 6.681 4.104 1.00 77.69 83 LYS A C 1
ATOM 649 O O . LYS A 1 83 ? 3.973 5.985 5.043 1.00 77.69 83 LYS A O 1
ATOM 654 N N . LEU A 1 84 ? 4.418 8.011 4.135 1.00 82.19 84 LEU A N 1
ATOM 655 C CA . LEU A 1 84 ? 3.968 8.809 5.273 1.00 82.19 84 LEU A CA 1
ATOM 656 C C . LEU A 1 84 ? 2.474 8.595 5.526 1.00 82.19 84 LEU A C 1
ATOM 658 O O . LEU A 1 84 ? 2.079 8.299 6.655 1.00 82.19 84 LEU A O 1
ATOM 662 N N . GLU A 1 85 ? 1.654 8.630 4.477 1.00 77.94 85 GLU A N 1
ATOM 663 C CA . GLU A 1 85 ? 0.219 8.390 4.608 1.00 77.94 85 GLU A CA 1
ATOM 664 C C . GLU A 1 85 ? -0.070 6.942 5.024 1.00 77.94 85 GLU A C 1
ATOM 666 O O . GLU A 1 85 ? -0.892 6.706 5.903 1.00 77.94 85 GLU A O 1
ATOM 671 N N . ASN A 1 86 ? 0.659 5.948 4.507 1.00 85.81 86 ASN A N 1
ATOM 672 C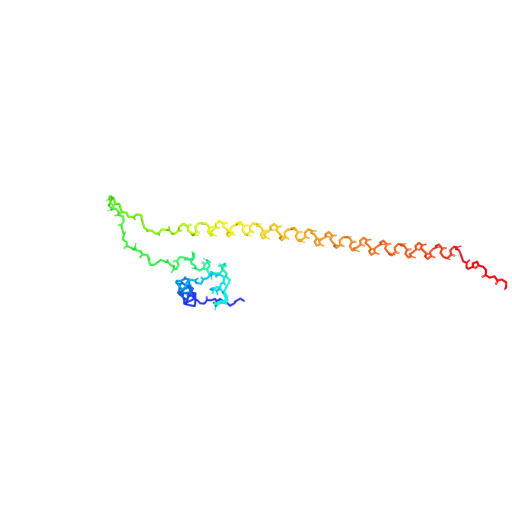 CA . ASN A 1 86 ? 0.496 4.561 4.950 1.00 85.81 86 ASN A CA 1
ATOM 673 C C . ASN A 1 86 ? 0.835 4.388 6.438 1.00 85.81 86 ASN A C 1
ATOM 675 O O . ASN A 1 86 ? 0.148 3.653 7.148 1.00 85.81 86 ASN A O 1
ATOM 679 N N . GLN A 1 87 ? 1.871 5.073 6.925 1.00 87.44 87 GLN A N 1
ATOM 680 C CA . GLN A 1 87 ? 2.216 5.085 8.344 1.00 87.44 87 GLN A CA 1
ATOM 681 C C . GLN A 1 87 ? 1.109 5.741 9.179 1.00 87.44 87 GLN A C 1
ATOM 683 O O . GLN A 1 87 ? 0.703 5.188 10.204 1.00 87.44 87 GLN A O 1
ATOM 688 N N . ARG A 1 88 ? 0.591 6.887 8.730 1.00 93.44 88 ARG A N 1
ATOM 689 C CA . ARG A 1 88 ? -0.508 7.599 9.389 1.00 93.44 88 ARG A CA 1
ATOM 690 C C . ARG A 1 88 ? -1.776 6.749 9.447 1.00 93.44 88 ARG A C 1
ATOM 692 O O . ARG A 1 88 ? -2.349 6.596 10.523 1.00 93.44 88 ARG A O 1
ATOM 699 N N . LEU A 1 89 ? -2.163 6.131 8.334 1.00 92.62 89 LEU A N 1
ATOM 700 C CA . LEU A 1 89 ? -3.309 5.225 8.255 1.00 92.62 89 LEU A CA 1
ATOM 701 C C . LEU A 1 89 ? -3.146 4.031 9.196 1.00 92.62 89 LEU A C 1
ATOM 703 O O . LEU A 1 89 ? -4.079 3.705 9.920 1.00 92.62 89 LEU A O 1
ATOM 707 N N . ARG A 1 90 ? -1.962 3.407 9.263 1.00 91.75 90 ARG A N 1
ATOM 708 C CA . ARG A 1 90 ? -1.699 2.312 10.217 1.00 91.75 90 ARG A CA 1
ATOM 709 C C . ARG A 1 90 ? -1.884 2.742 11.666 1.00 91.75 90 ARG A C 1
ATOM 711 O O . ARG A 1 90 ? -2.428 1.968 12.452 1.00 91.75 90 ARG A O 1
ATOM 718 N N . LYS A 1 91 ? -1.443 3.955 12.012 1.00 93.88 91 LYS A N 1
ATOM 719 C CA . LYS A 1 91 ? -1.635 4.511 13.352 1.00 93.88 91 LYS A CA 1
ATOM 720 C C . LYS A 1 91 ? -3.124 4.689 13.652 1.00 93.88 91 LYS A C 1
ATOM 722 O O . LYS A 1 91 ? -3.600 4.119 14.622 1.00 93.88 91 LYS A O 1
ATOM 727 N N . ILE A 1 92 ? -3.861 5.364 12.765 1.00 96.12 92 ILE A N 1
ATOM 728 C CA . ILE A 1 92 ? -5.308 5.594 12.917 1.00 96.12 92 ILE A CA 1
ATOM 729 C C . ILE A 1 92 ? -6.070 4.269 13.025 1.00 96.12 92 ILE A C 1
ATOM 731 O O . ILE A 1 92 ? -6.893 4.108 13.915 1.00 96.12 92 ILE A O 1
ATOM 735 N N . VAL A 1 93 ? -5.778 3.298 12.158 1.00 95.31 93 VAL A N 1
ATOM 736 C CA . VAL A 1 93 ? -6.407 1.969 12.202 1.00 95.31 93 VAL A CA 1
ATOM 737 C C . VAL A 1 93 ? -6.151 1.284 13.542 1.00 95.31 93 VAL A C 1
ATOM 739 O O . VAL A 1 93 ? -7.072 0.714 14.114 1.00 95.31 93 VAL A O 1
ATOM 742 N N . THR A 1 94 ? -4.923 1.351 14.059 1.00 95.12 94 THR A N 1
ATOM 743 C CA . THR A 1 94 ? -4.594 0.774 15.370 1.00 95.12 94 THR A CA 1
ATOM 744 C C . THR A 1 94 ? -5.374 1.466 16.485 1.00 95.12 94 THR A C 1
ATOM 746 O O . THR A 1 94 ? -5.987 0.786 17.304 1.00 95.12 94 THR A O 1
ATOM 749 N N . ASP A 1 95 ? -5.406 2.799 16.485 1.00 97.00 95 ASP A N 1
ATOM 750 C CA . ASP A 1 95 ? -6.124 3.584 17.491 1.00 97.00 95 ASP A CA 1
ATOM 751 C C . ASP A 1 95 ? -7.630 3.252 17.475 1.00 97.00 95 ASP A C 1
ATOM 753 O O . ASP A 1 95 ? -8.203 2.942 18.521 1.00 97.00 95 ASP A O 1
ATOM 757 N N . LEU A 1 96 ? -8.244 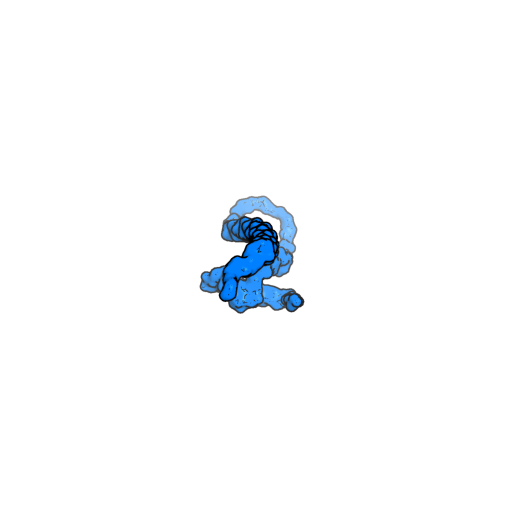3.195 16.287 1.00 97.62 96 LEU A N 1
ATOM 758 C CA . LEU A 1 96 ? -9.655 2.835 16.107 1.00 97.62 96 LEU A CA 1
ATOM 759 C C . LEU A 1 96 ? -9.962 1.392 16.529 1.00 97.62 96 LEU A C 1
ATOM 761 O O . LEU A 1 96 ? -11.011 1.129 17.114 1.00 97.62 96 LEU A O 1
ATOM 765 N N . LEU A 1 97 ? -9.064 0.440 16.255 1.00 96.94 97 LEU A N 1
ATOM 766 C CA . LEU A 1 97 ? -9.233 -0.949 16.696 1.00 96.94 97 LEU A CA 1
ATOM 767 C C . LEU A 1 97 ? -9.195 -1.062 18.223 1.00 96.94 97 LEU A C 1
ATOM 769 O O . LEU A 1 97 ? -10.007 -1.783 18.805 1.00 96.94 97 LEU A O 1
ATOM 773 N N . LEU A 1 98 ? -8.289 -0.332 18.876 1.00 97.00 98 LEU A N 1
ATOM 774 C CA . LEU A 1 98 ? -8.214 -0.290 20.335 1.00 97.00 98 LEU A CA 1
ATOM 775 C C . LEU A 1 98 ? -9.448 0.382 20.948 1.00 97.00 98 LEU A C 1
ATOM 777 O O . LEU A 1 98 ? -9.932 -0.054 21.989 1.00 97.00 98 LEU A O 1
ATOM 781 N N . GLU A 1 99 ? -9.962 1.443 20.330 1.00 96.81 99 GLU A N 1
ATOM 782 C CA . GLU A 1 99 ? -11.209 2.084 20.754 1.00 96.81 99 GLU A CA 1
ATOM 783 C C . GLU A 1 99 ? -12.404 1.137 20.609 1.00 96.81 99 GLU A C 1
ATOM 785 O O . GLU A 1 99 ? -13.157 0.957 21.565 1.00 96.81 99 GLU A O 1
ATOM 790 N N . LYS A 1 100 ? -12.519 0.442 19.469 1.00 97.06 100 LYS A N 1
ATOM 791 C CA . LYS A 1 100 ? -13.547 -0.582 19.250 1.00 97.06 100 LYS A CA 1
ATOM 792 C C . LYS A 1 100 ? -13.511 -1.658 20.335 1.00 97.06 100 LYS A C 1
ATOM 794 O O . LYS A 1 100 ? -14.557 -1.966 20.894 1.00 97.06 100 LYS A O 1
ATOM 799 N N . MET A 1 101 ? -12.332 -2.191 20.667 1.00 95.19 101 MET A N 1
ATOM 800 C CA . MET A 1 101 ? -12.199 -3.187 21.738 1.00 95.19 101 MET A CA 1
ATOM 801 C C . MET A 1 101 ? -12.693 -2.653 23.086 1.00 95.19 101 MET 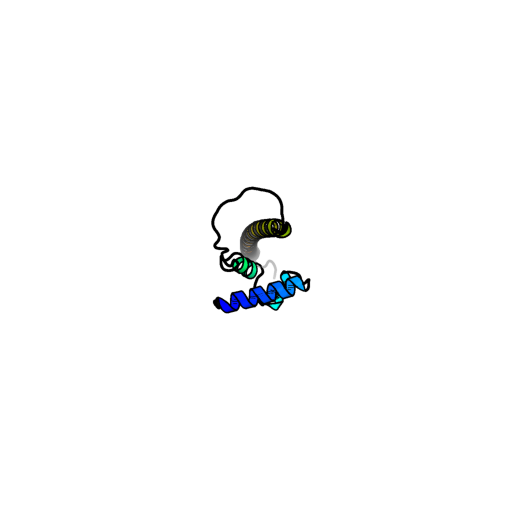A C 1
ATOM 803 O O . MET A 1 101 ? -13.473 -3.324 23.755 1.00 95.19 101 MET A O 1
ATOM 807 N N . ARG A 1 102 ? -12.306 -1.427 23.468 1.00 95.88 102 ARG A N 1
ATOM 808 C CA . ARG A 1 102 ? -12.773 -0.808 24.723 1.00 95.88 102 ARG A CA 1
ATOM 809 C C . ARG A 1 102 ? -14.290 -0.631 24.751 1.00 95.88 102 ARG A C 1
ATOM 811 O O . ARG A 1 102 ? -14.911 -0.858 25.786 1.00 95.88 102 ARG A O 1
ATOM 818 N N . LEU A 1 103 ? -14.886 -0.224 23.630 1.00 94.69 103 LEU A N 1
ATOM 819 C CA . LEU A 1 103 ? -16.336 -0.067 23.512 1.00 94.69 103 LEU A CA 1
ATOM 820 C C . LEU A 1 103 ? -17.061 -1.414 23.599 1.00 94.69 103 LEU A C 1
ATOM 822 O O . LEU A 1 103 ? -18.086 -1.507 24.270 1.00 94.69 103 LEU A O 1
ATOM 826 N N . GLU A 1 104 ? -16.523 -2.462 22.975 1.00 93.69 104 GLU A N 1
ATOM 827 C CA . GLU A 1 104 ? -17.070 -3.819 23.066 1.00 93.69 104 GLU A CA 1
ATOM 828 C C . GLU A 1 104 ? -16.986 -4.365 24.499 1.00 93.69 104 GLU A C 1
ATOM 830 O O . GLU A 1 104 ? -17.978 -4.879 25.014 1.00 93.69 104 GLU A O 1
ATOM 835 N N . GLU A 1 105 ? -15.861 -4.179 25.193 1.00 92.50 105 GLU A N 1
ATOM 836 C CA . GLU A 1 105 ? -15.719 -4.537 26.611 1.00 92.50 105 GLU A CA 1
ATOM 837 C C . GLU A 1 105 ? -16.713 -3.768 27.500 1.00 92.50 105 GLU A C 1
ATOM 839 O O . GLU A 1 105 ? -17.387 -4.354 28.355 1.00 92.50 105 GLU A O 1
ATOM 844 N N . ALA A 1 106 ? -16.872 -2.460 27.278 1.00 91.75 106 ALA A N 1
ATOM 845 C CA . ALA A 1 106 ? -17.846 -1.641 27.996 1.00 91.75 106 ALA A CA 1
ATOM 846 C C . ALA A 1 106 ? -19.292 -2.107 27.740 1.00 91.75 106 ALA A C 1
ATOM 848 O O . ALA A 1 106 ? -20.085 -2.198 28.677 1.00 91.75 106 ALA A O 1
ATOM 849 N N . ALA A 1 107 ? -19.634 -2.463 26.500 1.00 90.62 107 ALA A N 1
ATOM 850 C CA . ALA A 1 107 ? -20.956 -2.976 26.151 1.00 90.62 107 ALA A CA 1
ATOM 851 C C . ALA A 1 107 ? -21.242 -4.336 26.812 1.00 90.62 107 ALA A C 1
ATOM 853 O O . ALA A 1 107 ? -22.318 -4.536 27.382 1.00 90.62 107 ALA A O 1
ATOM 854 N N . VAL A 1 108 ? -20.268 -5.252 26.803 1.00 89.94 108 VAL A N 1
ATOM 855 C CA . VAL A 1 108 ? -20.382 -6.566 27.459 1.00 89.94 108 VAL A CA 1
ATOM 856 C C . VAL A 1 108 ? -20.555 -6.406 28.971 1.00 89.94 108 VAL A C 1
ATOM 858 O O . VAL A 1 108 ? -21.439 -7.023 29.571 1.00 89.94 108 VAL A O 1
ATOM 861 N N . THR A 1 109 ? -19.754 -5.543 29.601 1.00 85.69 109 THR A N 1
ATOM 862 C CA . THR A 1 109 ? -19.863 -5.292 31.045 1.00 85.69 109 THR A CA 1
ATOM 863 C C . THR A 1 109 ? -21.168 -4.591 31.429 1.00 85.69 109 THR A C 1
ATOM 865 O O . THR A 1 109 ? -21.752 -4.934 32.458 1.00 85.69 109 THR A O 1
ATOM 868 N N . ALA A 1 110 ? -21.673 -3.664 30.609 1.00 82.81 110 ALA A N 1
ATOM 869 C CA . ALA A 1 110 ? -22.966 -3.018 30.826 1.00 82.81 110 ALA A CA 1
ATOM 870 C C . ALA A 1 110 ? -24.130 -4.017 30.728 1.00 82.81 110 ALA A C 1
ATOM 872 O O . ALA A 1 110 ? -24.996 -4.031 31.603 1.00 82.81 110 ALA A O 1
ATOM 873 N N . SER A 1 111 ? -24.112 -4.903 29.727 1.00 78.50 111 SER A N 1
ATOM 874 C CA . SER A 1 111 ? -25.130 -5.948 29.560 1.00 78.50 111 SER A CA 1
ATOM 875 C C . SER A 1 111 ? -25.142 -6.938 30.735 1.00 78.50 111 SER A C 1
ATOM 877 O O . SER A 1 111 ? -26.207 -7.267 31.257 1.00 78.50 111 SER A O 1
ATOM 879 N N . SER A 1 112 ? -23.963 -7.330 31.234 1.00 75.94 112 SER A N 1
ATOM 880 C CA . SER A 1 112 ? -23.825 -8.179 32.430 1.00 75.94 112 SER A CA 1
ATOM 881 C C . SER A 1 112 ? -24.330 -7.501 33.715 1.00 75.94 112 SER A C 1
ATOM 883 O O . SER A 1 112 ? -24.999 -8.124 34.539 1.00 75.94 112 SER A O 1
ATOM 885 N N . ARG A 1 113 ? -24.088 -6.193 33.892 1.00 73.25 113 ARG A N 1
ATOM 886 C CA . ARG A 1 113 ? -24.649 -5.447 35.036 1.00 73.25 113 ARG A CA 1
ATOM 887 C C . ARG A 1 113 ? -26.170 -5.340 34.959 1.00 73.25 113 ARG A C 1
ATOM 889 O O . ARG A 1 113 ? -26.827 -5.449 35.988 1.00 73.25 113 ARG A O 1
ATOM 896 N N . GLN A 1 114 ? -26.722 -5.137 33.764 1.00 73.81 114 GLN A N 1
ATOM 897 C CA . GLN A 1 114 ? -28.162 -4.987 33.559 1.00 73.81 114 GLN A CA 1
ATOM 898 C C . GLN A 1 114 ? -28.929 -6.291 33.814 1.00 73.81 114 GLN A C 1
ATOM 900 O O . GLN A 1 114 ? -30.007 -6.251 34.401 1.00 73.81 114 GLN A O 1
ATOM 905 N N . SER A 1 115 ? -28.366 -7.449 33.450 1.00 69.50 115 SER A N 1
ATOM 906 C CA . SER A 1 115 ? -28.960 -8.745 33.803 1.00 69.50 115 SER A CA 1
ATOM 907 C C . SER A 1 115 ? -28.893 -9.017 35.310 1.00 69.50 115 SER A C 1
ATOM 909 O O . SER A 1 115 ? -29.861 -9.511 35.886 1.00 69.50 115 SER A O 1
ATOM 911 N N . GLY A 1 116 ? -27.801 -8.623 35.975 1.00 71.25 116 GLY A N 1
ATOM 912 C CA . GLY A 1 116 ? -27.672 -8.711 37.432 1.00 71.25 116 GLY A CA 1
ATOM 913 C C . GLY A 1 116 ? -28.680 -7.836 38.185 1.00 71.25 116 GLY A C 1
ATOM 914 O O . GLY A 1 116 ? -29.296 -8.295 39.146 1.00 71.25 116 GLY A O 1
ATOM 915 N N . THR A 1 117 ? -28.903 -6.594 37.739 1.00 70.25 117 THR A N 1
ATOM 916 C CA . THR A 1 117 ? -29.904 -5.707 38.354 1.00 70.25 117 THR A CA 1
ATOM 917 C C . THR A 1 117 ? -31.334 -6.136 38.041 1.00 70.25 117 THR A C 1
ATOM 919 O O . THR A 1 117 ? -32.168 -6.094 38.941 1.00 70.25 117 THR A O 1
ATOM 922 N N . GLN A 1 118 ? -31.627 -6.610 36.825 1.00 64.8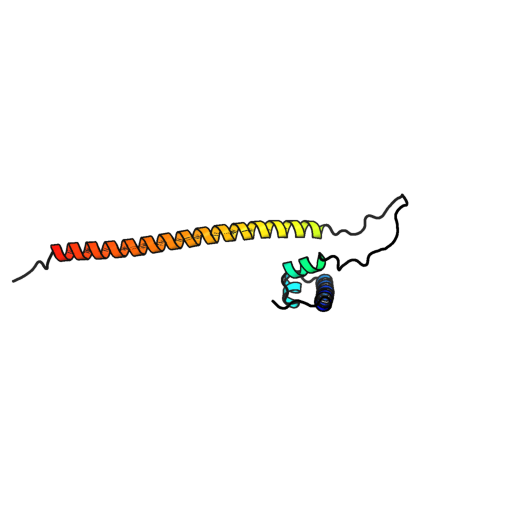1 118 GLN A N 1
ATOM 923 C CA . GLN A 1 118 ? -32.932 -7.200 36.502 1.00 64.81 118 GLN A CA 1
ATOM 924 C C . GLN A 1 118 ? -33.215 -8.448 37.344 1.00 64.81 118 GLN A C 1
ATOM 926 O O . GLN A 1 118 ? -34.306 -8.563 37.894 1.00 64.81 118 GLN A O 1
ATOM 931 N N . GLY A 1 119 ? -32.231 -9.335 37.516 1.00 65.44 119 GLY A N 1
ATOM 932 C CA . GLY A 1 119 ? -32.358 -10.509 38.381 1.00 65.44 119 GLY A CA 1
ATOM 933 C C . GLY A 1 119 ? -32.586 -10.140 39.849 1.00 65.44 119 GLY A C 1
ATOM 934 O O . GLY A 1 119 ? -33.445 -10.727 40.500 1.00 65.44 119 GLY A O 1
ATOM 935 N N . ALA A 1 120 ? -31.882 -9.126 40.364 1.00 69.50 120 ALA A N 1
ATOM 936 C CA . ALA A 1 120 ? -32.079 -8.635 41.728 1.00 69.50 120 ALA A CA 1
ATOM 937 C C . ALA A 1 120 ? -33.464 -7.997 41.924 1.00 69.50 120 ALA A C 1
ATOM 939 O O . ALA A 1 120 ? -34.134 -8.287 42.912 1.00 69.50 120 ALA A O 1
ATOM 940 N N . ILE A 1 121 ? -33.926 -7.179 40.974 1.00 67.31 121 ILE A N 1
ATOM 941 C CA . ILE A 1 121 ? -35.271 -6.589 41.015 1.00 67.31 121 ILE A CA 1
ATOM 942 C C . ILE A 1 121 ? -36.334 -7.691 40.930 1.00 67.31 121 ILE A C 1
ATOM 944 O O . ILE A 1 121 ? -37.281 -7.665 41.707 1.00 67.31 121 ILE A O 1
ATOM 948 N N . GLN A 1 122 ? -36.165 -8.693 40.062 1.00 65.44 122 GLN A N 1
ATOM 949 C CA . GLN A 1 122 ? -37.108 -9.807 39.937 1.00 65.44 122 GLN A CA 1
ATOM 950 C C . GLN A 1 122 ? -37.121 -10.728 41.169 1.00 65.44 122 GLN A C 1
ATOM 952 O O . GLN A 1 122 ? -38.173 -11.256 41.519 1.00 65.44 122 GLN A O 1
ATOM 957 N N . ALA A 1 123 ? -35.990 -10.883 41.864 1.00 64.88 123 ALA A N 1
ATOM 958 C CA . ALA A 1 123 ? -35.912 -11.624 43.123 1.00 64.88 123 ALA A CA 1
ATOM 959 C C . ALA A 1 123 ? -36.544 -10.864 44.305 1.00 64.88 123 ALA A C 1
ATOM 961 O O . ALA A 1 123 ? -37.167 -11.483 45.165 1.00 64.88 123 ALA A O 1
ATOM 962 N N . LEU A 1 124 ? -36.413 -9.532 44.347 1.00 63.88 124 LEU A N 1
ATOM 963 C CA . LEU A 1 124 ? -37.081 -8.689 45.347 1.00 63.88 124 LEU A CA 1
ATOM 964 C C . LEU A 1 124 ? -38.586 -8.552 45.095 1.00 63.88 124 LEU A C 1
ATOM 966 O O . LEU A 1 124 ? -39.352 -8.432 46.046 1.00 63.88 124 LEU A O 1
ATOM 970 N N . LEU A 1 125 ? -39.012 -8.597 43.832 1.00 60.69 125 LEU A N 1
ATOM 971 C CA . LEU A 1 125 ? -40.415 -8.563 43.425 1.00 60.69 125 LEU A CA 1
ATOM 972 C C . LEU A 1 125 ? -41.023 -9.972 43.304 1.00 60.69 125 LEU A C 1
ATOM 974 O O . LEU A 1 125 ? -41.899 -10.169 42.464 1.00 60.69 125 LEU A O 1
ATOM 978 N N . GLY A 1 126 ? -40.522 -10.935 44.101 1.00 61.09 126 GLY A N 1
ATOM 979 C CA . GLY A 1 126 ? -40.897 -12.355 44.066 1.00 61.09 126 GLY A CA 1
ATOM 980 C C . GLY A 1 126 ? -42.387 -12.563 43.786 1.00 61.09 126 GLY A C 1
ATOM 981 O O . GLY A 1 126 ? -43.190 -11.770 44.274 1.00 61.09 126 GLY A O 1
ATOM 982 N N . PRO A 1 127 ? -42.737 -13.582 42.974 1.00 63.03 127 PRO A N 1
ATOM 983 C CA . PRO A 1 127 ? -43.948 -13.623 42.158 1.00 63.03 127 PRO A CA 1
ATOM 984 C C . PRO A 1 127 ? -45.160 -13.144 42.951 1.00 63.03 127 PRO A C 1
ATOM 986 O O . PRO A 1 127 ? -45.693 -13.859 43.799 1.00 63.03 127 PRO A O 1
ATOM 989 N N . ALA A 1 128 ? -45.544 -11.892 42.702 1.00 59.75 128 ALA A N 1
ATOM 990 C CA . ALA A 1 128 ? -46.822 -11.389 43.144 1.00 59.75 128 ALA A CA 1
ATOM 991 C C . ALA A 1 128 ? -47.886 -12.153 42.354 1.00 59.75 128 ALA A C 1
ATOM 993 O O . ALA A 1 128 ? -47.808 -12.224 41.128 1.00 59.75 128 ALA A O 1
ATOM 994 N N . ASP A 1 129 ? -48.844 -12.687 43.106 1.00 52.53 129 ASP A N 1
ATOM 995 C CA . ASP A 1 129 ? -50.056 -13.385 42.686 1.00 52.53 129 ASP A CA 1
ATOM 996 C C . ASP A 1 129 ? -49.928 -14.893 42.387 1.00 52.53 129 ASP A C 1
ATOM 998 O O . ASP A 1 129 ? -49.065 -15.348 41.651 1.00 52.53 129 ASP A O 1
ATOM 1002 N N . SER A 1 130 ? -50.826 -15.751 42.875 1.00 50.94 130 SER A N 1
ATOM 1003 C CA . SER A 1 130 ? -51.999 -15.550 43.739 1.00 50.94 130 SER A CA 1
ATOM 1004 C C . SER A 1 130 ? -52.601 -16.920 44.093 1.00 50.94 130 SER A C 1
ATOM 1006 O O . SER A 1 130 ? -52.395 -17.882 43.361 1.00 50.94 130 SER A O 1
ATOM 1008 N N . ARG A 1 131 ? -53.284 -16.951 45.247 1.00 45.94 131 ARG A N 1
ATOM 1009 C CA . ARG A 1 131 ? -54.412 -17.811 45.668 1.00 45.94 131 ARG A CA 1
ATOM 1010 C C . ARG A 1 131 ? -54.663 -19.155 44.980 1.00 45.94 131 ARG A C 1
ATOM 1012 O O . ARG A 1 131 ? -54.991 -19.160 43.778 1.00 45.94 131 ARG A O 1
#

Secondary structure (DSSP, 8-state):
--PPPHHHHHHHHHHHHHHHHTT--HHHHHHHHT--HHHHHHHHHSTTS--------------------THHHHHHHHHHHHHHHHHHHHHHHHHHHHHHHHHHHHHHHHHHHHHHHHHHHHHHTTT----

Sequence (131 aa):
MKKHSHEEILLKLARADELARAGNSQVDVCKALGVSVMTLHRWRKLPLSKPEPDILQNRADDGKALTSPPAMDEMRHVLEELKLENQRLRKIVTDLLLEKMRLEEAAVTASSRQSGTQGAIQALLGPADSR

Foldseek 3Di:
DDDQDPVNLVVLLVQLVVVVVVVDDLVVSCVVSVHDSVSSVVSCPPPPPDPDPPDDDDDDDDDDDDDDDPVVVVVVVVVVVVVVVVVVVVVVVVVVVVVVVVVVVVVVVVVVVVVVVVVVVCVVCDDDDDD

pLDDT: mean 70.38, std 16.87, range [33.78, 97.62]